Protein AF-A0A4R6RH52-F1 (afdb_monomer_lite)

Secondary structure (DSSP, 8-state):
-PPPP----SS---EEEEEEEEEE--SSSSEEEEEEEEEEETTEEEEEEEEEEEEETTEEEEE--EEE-TTS-EEESS---HHHHHHHHHHHHHHHH-

Organism: NCBI:txid1920512

Structure (mmCIF, N/CA/C/O backbone):
data_AF-A0A4R6RH52-F1
#
_entry.id   AF-A0A4R6RH52-F1
#
loop_
_atom_site.group_PDB
_atom_site.id
_atom_site.type_symbol
_atom_site.label_atom_id
_atom_site.label_alt_id
_atom_site.label_comp_id
_atom_site.label_asym_id
_atom_site.label_entity_id
_atom_site.label_seq_id
_atom_site.pdbx_PDB_ins_code
_atom_site.Cartn_x
_atom_site.Cartn_y
_atom_site.Cartn_z
_atom_site.occupancy
_atom_site.B_iso_or_equiv
_atom_site.auth_seq_id
_atom_site.auth_comp_id
_atom_site.auth_asym_id
_atom_site.auth_atom_id
_atom_site.pdbx_PDB_model_num
ATOM 1 N N . MET A 1 1 ? 20.959 19.001 -42.043 1.00 45.16 1 MET A N 1
ATOM 2 C CA . MET A 1 1 ? 21.477 18.002 -41.085 1.00 45.16 1 MET A CA 1
ATOM 3 C C . MET A 1 1 ? 20.334 17.665 -40.144 1.00 45.16 1 MET A C 1
ATOM 5 O O . MET A 1 1 ? 20.017 18.485 -39.296 1.00 45.16 1 MET A O 1
ATOM 9 N N . SER A 1 2 ? 19.633 16.554 -40.382 1.00 46.00 2 SER A N 1
ATOM 10 C CA . SER A 1 2 ? 18.537 16.120 -39.505 1.00 46.00 2 SER A CA 1
ATOM 11 C C . SER A 1 2 ? 19.104 15.545 -38.215 1.00 46.00 2 SER A C 1
ATOM 13 O O . SER A 1 2 ? 20.052 14.761 -38.257 1.00 46.00 2 SER A O 1
ATOM 15 N N . ALA A 1 3 ? 18.520 15.943 -37.087 1.00 47.91 3 ALA A N 1
ATOM 16 C CA . ALA A 1 3 ? 18.741 15.291 -35.805 1.00 47.91 3 ALA A CA 1
ATOM 17 C C . ALA A 1 3 ? 18.317 13.811 -35.903 1.00 47.91 3 ALA A C 1
ATOM 19 O O . ALA A 1 3 ? 17.328 13.517 -36.584 1.00 47.91 3 ALA A O 1
ATOM 20 N N . PRO A 1 4 ? 19.049 12.874 -35.277 1.00 45.09 4 PRO A N 1
ATOM 21 C CA . PRO A 1 4 ? 18.661 11.474 -35.290 1.00 45.09 4 PRO A CA 1
ATOM 22 C C . PRO A 1 4 ? 17.353 11.303 -34.514 1.00 45.09 4 PRO A C 1
ATOM 24 O O . PRO A 1 4 ? 17.136 11.941 -33.483 1.00 45.09 4 PRO A O 1
ATOM 27 N N . ALA A 1 5 ? 16.481 10.448 -35.043 1.00 55.88 5 ALA A N 1
ATOM 28 C CA . ALA A 1 5 ? 15.275 10.008 -34.367 1.00 55.88 5 ALA A CA 1
ATOM 29 C C . ALA A 1 5 ? 15.643 9.444 -32.987 1.00 55.88 5 ALA A C 1
ATOM 31 O O . ALA A 1 5 ? 16.523 8.589 -32.873 1.00 55.88 5 ALA A O 1
ATOM 32 N N . ILE A 1 6 ? 14.974 9.935 -31.948 1.00 54.00 6 ILE A N 1
ATOM 33 C CA . ILE A 1 6 ? 14.969 9.303 -30.632 1.00 54.00 6 ILE A CA 1
ATOM 34 C C . ILE A 1 6 ? 14.431 7.877 -30.794 1.00 54.00 6 ILE A C 1
ATOM 36 O O . ILE A 1 6 ? 13.258 7.672 -31.091 1.00 54.00 6 ILE A O 1
ATOM 40 N N . ALA A 1 7 ? 15.312 6.888 -30.664 1.00 51.47 7 ALA A N 1
ATOM 41 C CA . ALA A 1 7 ? 14.915 5.500 -30.498 1.00 51.47 7 ALA A CA 1
ATOM 42 C C . ALA A 1 7 ? 14.297 5.362 -29.100 1.00 51.47 7 ALA A C 1
ATOM 44 O O . ALA A 1 7 ? 15.015 5.294 -28.105 1.00 51.47 7 ALA A O 1
ATOM 45 N N . ASP A 1 8 ? 12.971 5.394 -29.028 1.00 58.25 8 ASP A N 1
ATOM 46 C CA . ASP A 1 8 ? 12.201 5.255 -27.793 1.00 58.25 8 ASP A CA 1
ATOM 47 C C . ASP A 1 8 ? 11.596 3.840 -27.765 1.00 58.25 8 ASP A C 1
ATOM 49 O O . ASP A 1 8 ? 10.473 3.668 -28.222 1.00 58.25 8 ASP A O 1
ATOM 53 N N . ASP A 1 9 ? 12.365 2.821 -27.332 1.00 55.94 9 ASP A N 1
ATOM 54 C CA . ASP A 1 9 ? 11.798 1.513 -26.904 1.00 55.94 9 ASP A CA 1
ATOM 55 C C . ASP A 1 9 ? 12.734 0.563 -26.104 1.00 55.94 9 ASP A C 1
ATOM 57 O O . ASP A 1 9 ? 12.372 -0.565 -25.799 1.00 55.94 9 ASP A O 1
ATOM 61 N N . ALA A 1 10 ? 13.961 0.947 -25.729 1.00 56.44 10 ALA A N 1
ATOM 62 C CA . ALA A 1 10 ? 14.916 -0.009 -25.129 1.00 56.44 10 ALA A CA 1
ATOM 63 C C . ALA A 1 10 ? 14.964 -0.022 -23.583 1.00 56.44 10 ALA A C 1
ATOM 65 O O . ALA A 1 10 ? 15.984 -0.410 -23.012 1.00 56.44 10 ALA A O 1
ATOM 66 N N . GLY A 1 11 ? 13.912 0.410 -22.877 1.00 63.88 11 GLY A N 1
ATOM 67 C CA . GLY A 1 11 ? 13.966 0.412 -21.406 1.00 63.88 11 GLY A CA 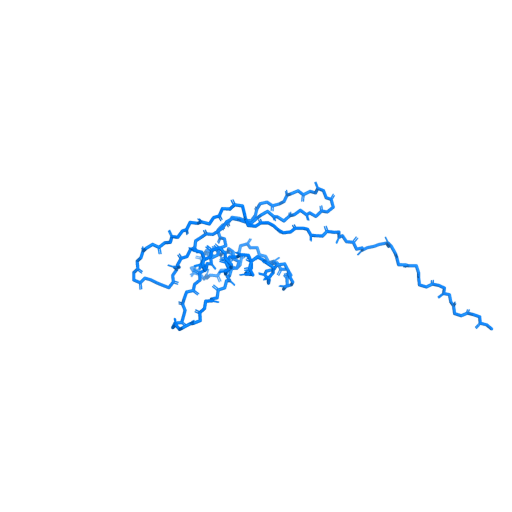1
ATOM 68 C C . GLY A 1 11 ? 12.785 1.016 -20.651 1.00 63.88 11 GLY A 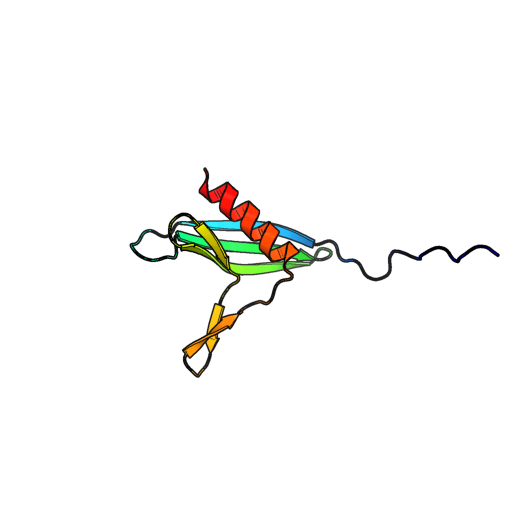C 1
ATOM 69 O O . GLY A 1 11 ? 13.004 1.679 -19.638 1.00 63.88 11 GLY A O 1
ATOM 70 N N . ARG A 1 12 ? 11.548 0.830 -21.121 1.00 72.69 12 ARG A N 1
ATOM 71 C CA . ARG A 1 12 ? 10.344 1.155 -20.339 1.00 72.69 12 ARG A CA 1
ATOM 72 C C . ARG A 1 12 ? 9.566 -0.131 -20.092 1.00 72.69 12 ARG A C 1
ATOM 74 O O . ARG A 1 12 ? 9.239 -0.819 -21.047 1.00 72.69 12 ARG A O 1
ATOM 81 N N . ALA A 1 13 ? 9.298 -0.426 -18.825 1.00 81.06 13 ALA A N 1
ATOM 82 C CA . ALA A 1 13 ? 8.449 -1.540 -18.423 1.00 81.06 13 ALA A CA 1
ATOM 83 C C . ALA A 1 13 ? 7.025 -1.032 -18.182 1.00 81.06 13 ALA A C 1
ATOM 85 O O . ALA A 1 13 ? 6.843 0.046 -17.598 1.00 81.06 13 ALA A O 1
ATOM 86 N N . LEU A 1 14 ? 6.025 -1.796 -18.616 1.00 87.62 14 LEU A N 1
ATOM 87 C CA . LEU A 1 14 ? 4.641 -1.541 -18.230 1.00 87.62 14 LEU A CA 1
ATOM 88 C C . LEU A 1 14 ? 4.468 -1.979 -16.774 1.00 87.62 14 LEU A C 1
ATOM 90 O O . LEU A 1 14 ? 4.859 -3.086 -16.415 1.00 87.62 14 LEU A O 1
ATOM 94 N N . VAL A 1 15 ? 3.894 -1.106 -15.943 1.00 93.75 15 VAL A N 1
ATOM 95 C CA . VAL A 1 15 ? 3.619 -1.401 -14.533 1.00 93.75 15 VAL A CA 1
ATOM 96 C C . VAL A 1 15 ? 2.131 -1.243 -14.273 1.00 93.75 15 VAL A C 1
ATOM 98 O O . VAL A 1 15 ? 1.612 -0.127 -14.308 1.00 93.75 15 VAL A O 1
ATOM 101 N N . ASN A 1 16 ? 1.466 -2.352 -13.972 1.00 96.19 16 ASN A N 1
ATOM 102 C CA . ASN A 1 16 ? 0.069 -2.377 -13.562 1.00 96.19 16 ASN A CA 1
ATOM 103 C C . ASN A 1 16 ? -0.014 -2.627 -12.057 1.00 96.19 16 ASN A C 1
ATOM 105 O O . ASN A 1 16 ? 0.689 -3.472 -11.510 1.00 96.19 16 ASN A O 1
ATOM 109 N N . VAL A 1 17 ? -0.876 -1.881 -11.372 1.00 97.69 17 VAL A N 1
ATOM 110 C CA . VAL A 1 17 ? -1.028 -1.948 -9.916 1.00 97.69 17 VAL A CA 1
ATOM 111 C C . VAL A 1 17 ? -2.478 -2.255 -9.589 1.00 97.69 17 VAL A C 1
ATOM 113 O O . VAL A 1 17 ? -3.375 -1.567 -10.067 1.00 97.69 17 VAL A O 1
ATOM 116 N N . THR A 1 18 ? -2.705 -3.255 -8.741 1.00 98.19 18 THR A N 1
ATOM 117 C CA . THR A 1 18 ? -4.044 -3.635 -8.277 1.00 98.19 18 THR A CA 1
ATOM 118 C C . THR A 1 18 ? -4.029 -3.918 -6.780 1.00 98.19 18 THR A C 1
ATOM 120 O O . THR A 1 18 ? -3.285 -4.774 -6.312 1.00 98.19 18 THR A O 1
ATOM 123 N N . VAL A 1 19 ? -4.875 -3.250 -5.998 1.00 97.94 19 VAL A N 1
ATOM 124 C CA . VAL A 1 19 ? -5.114 -3.614 -4.594 1.00 97.94 19 VAL A CA 1
ATOM 125 C C . VAL A 1 19 ? -6.030 -4.835 -4.553 1.00 97.94 19 VAL A C 1
ATOM 127 O O . VAL A 1 19 ? -7.224 -4.740 -4.819 1.00 97.94 19 VAL A O 1
ATOM 130 N N . VAL A 1 20 ? -5.467 -5.995 -4.213 1.00 97.25 20 VAL A N 1
ATOM 131 C CA . VAL A 1 20 ? -6.174 -7.287 -4.265 1.00 97.25 20 VAL A CA 1
ATOM 132 C C . VAL A 1 20 ? -6.972 -7.583 -3.000 1.00 97.25 20 VAL A C 1
ATOM 134 O O . VAL A 1 20 ? -7.986 -8.274 -3.044 1.00 97.25 20 VAL A O 1
ATOM 137 N N . THR A 1 21 ? -6.532 -7.066 -1.853 1.00 97.12 21 THR A N 1
ATOM 138 C CA . THR A 1 21 ? -7.235 -7.246 -0.578 1.00 97.12 21 THR A CA 1
ATOM 139 C C . THR A 1 21 ? -7.093 -6.005 0.283 1.00 97.12 21 THR A C 1
ATOM 141 O O . THR A 1 21 ? -5.989 -5.470 0.387 1.00 97.12 21 THR A O 1
ATOM 144 N N . LEU A 1 22 ? -8.169 -5.622 0.970 1.00 97.56 22 LEU A N 1
ATOM 145 C CA . LEU A 1 22 ? -8.194 -4.557 1.969 1.00 97.56 22 LEU A CA 1
ATOM 146 C C . LEU A 1 22 ? -8.905 -5.069 3.230 1.00 97.56 22 LEU A C 1
ATOM 148 O O . LEU A 1 22 ? -10.092 -5.381 3.200 1.00 97.56 22 LEU A O 1
ATOM 152 N N . LEU A 1 23 ? -8.183 -5.126 4.344 1.00 97.25 23 LEU A N 1
ATOM 153 C CA . LEU A 1 23 ? -8.712 -5.459 5.660 1.00 97.25 23 LEU A CA 1
ATOM 154 C C . LEU A 1 23 ? -8.797 -4.186 6.498 1.00 97.25 23 LEU A C 1
ATOM 156 O O . LEU A 1 23 ? -7.766 -3.618 6.860 1.00 97.25 23 LEU A O 1
ATOM 160 N N . ARG A 1 24 ? -10.016 -3.749 6.828 1.00 96.19 24 ARG A N 1
ATOM 161 C CA . ARG A 1 24 ? -10.228 -2.664 7.796 1.00 96.19 24 ARG A CA 1
ATOM 162 C C . ARG A 1 24 ? -9.823 -3.139 9.189 1.00 96.19 24 ARG A C 1
ATOM 164 O O . ARG A 1 24 ? -10.065 -4.286 9.555 1.00 96.19 24 ARG A O 1
ATOM 171 N N . VAL A 1 25 ? -9.171 -2.258 9.934 1.00 95.31 25 VAL A N 1
ATOM 172 C CA . VAL A 1 25 ? -8.703 -2.525 11.292 1.00 95.31 25 VAL A CA 1
ATOM 173 C C . VAL A 1 25 ? -9.487 -1.640 12.246 1.00 95.31 25 VAL A C 1
ATOM 175 O O . VAL A 1 25 ? -9.432 -0.415 12.144 1.00 95.31 25 VAL A O 1
ATOM 178 N N . ASP A 1 26 ? -10.176 -2.273 13.189 1.00 90.31 26 ASP A N 1
ATOM 179 C CA . ASP A 1 26 ? -10.862 -1.587 14.276 1.00 90.31 26 ASP A CA 1
ATOM 180 C C . ASP A 1 26 ? -9.912 -1.399 15.464 1.00 90.31 26 ASP A C 1
ATOM 182 O O . ASP A 1 26 ? -9.205 -2.319 15.880 1.00 90.31 26 ASP A O 1
ATOM 186 N N . GLY A 1 27 ? -9.890 -0.197 16.037 1.00 87.38 27 GLY A N 1
ATOM 187 C CA . GLY A 1 27 ? -9.129 0.079 17.251 1.00 87.38 27 GLY A CA 1
ATOM 188 C C . GLY A 1 27 ? -8.787 1.557 17.438 1.00 87.38 27 GLY A C 1
ATOM 189 O O . GLY A 1 27 ? -8.971 2.364 16.531 1.00 87.38 27 GLY A O 1
ATOM 190 N N . PRO A 1 28 ? -8.249 1.933 18.613 1.00 84.94 28 PRO A N 1
ATOM 191 C CA . PRO A 1 28 ? -7.887 3.320 18.923 1.00 84.94 28 PRO A CA 1
ATOM 192 C C . PRO A 1 28 ? -6.569 3.770 18.264 1.00 84.94 28 PRO A C 1
ATOM 194 O O . PRO A 1 28 ? -6.114 4.892 18.480 1.00 84.94 28 PRO A O 1
ATOM 197 N N . GLY A 1 29 ? -5.904 2.880 17.521 1.00 91.00 29 GLY A N 1
ATOM 198 C CA . GLY A 1 29 ? -4.613 3.138 16.898 1.00 91.00 29 GLY A CA 1
ATOM 199 C C . GLY A 1 29 ? -4.706 3.976 15.623 1.00 91.00 29 GLY A C 1
ATOM 200 O O . GLY A 1 29 ? -5.775 4.272 15.101 1.00 91.00 29 GLY A O 1
ATOM 201 N N . ARG A 1 30 ? -3.537 4.330 15.081 1.00 95.44 30 ARG A N 1
ATOM 202 C CA . ARG A 1 30 ? -3.447 5.031 13.792 1.00 95.44 30 ARG A CA 1
ATOM 203 C C . ARG A 1 30 ? -3.707 4.117 12.594 1.00 95.44 30 ARG A C 1
ATOM 205 O O . ARG A 1 30 ? -4.033 4.625 11.534 1.00 95.44 30 ARG A O 1
ATOM 212 N N . LEU A 1 31 ? -3.533 2.804 12.718 1.00 96.25 31 LEU A N 1
ATOM 213 C CA . LEU A 1 31 ? -3.762 1.861 11.622 1.00 96.25 31 LEU A CA 1
ATOM 214 C C . LEU A 1 31 ? -5.260 1.679 11.392 1.00 96.25 31 LEU A C 1
ATOM 216 O O . LEU A 1 31 ? -5.956 1.251 12.304 1.00 96.25 31 LEU A O 1
ATOM 220 N N . VAL A 1 32 ? -5.727 1.988 10.183 1.00 96.62 32 VAL A N 1
ATOM 221 C CA . VAL A 1 32 ? -7.147 1.863 9.812 1.00 96.62 32 VAL A CA 1
ATOM 222 C C . VAL A 1 32 ? -7.401 0.759 8.797 1.00 96.62 32 VAL A C 1
ATOM 22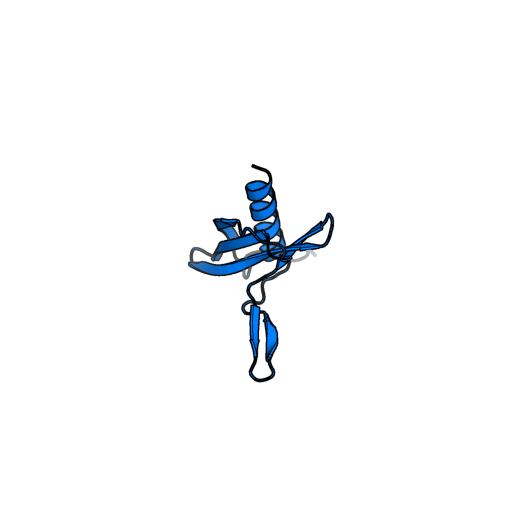4 O O . VAL A 1 32 ? -8.514 0.248 8.721 1.00 96.62 32 VAL A O 1
ATOM 227 N N . ALA A 1 33 ? -6.389 0.379 8.014 1.00 97.25 33 ALA A N 1
ATOM 228 C CA . ALA A 1 33 ? -6.474 -0.779 7.140 1.00 97.25 33 ALA A CA 1
ATOM 229 C C . ALA A 1 33 ? -5.098 -1.366 6.816 1.00 97.25 33 ALA A C 1
ATOM 231 O O . ALA A 1 33 ? -4.083 -0.662 6.809 1.00 97.25 33 ALA A O 1
ATOM 232 N N . LEU A 1 34 ? -5.100 -2.656 6.501 1.00 97.56 34 LEU A N 1
ATOM 233 C CA . LEU A 1 34 ? -4.003 -3.377 5.870 1.00 97.56 34 LEU A CA 1
ATOM 234 C C . LEU A 1 34 ? -4.428 -3.785 4.466 1.00 97.56 34 LEU A C 1
ATOM 236 O O . LEU A 1 34 ? -5.558 -4.222 4.265 1.00 97.56 34 LEU A O 1
ATOM 240 N N . ALA A 1 35 ? -3.525 -3.661 3.506 1.00 98.06 35 ALA A N 1
ATOM 241 C CA . ALA A 1 35 ? -3.779 -4.034 2.129 1.00 98.06 35 ALA A CA 1
ATOM 242 C C . ALA A 1 35 ? -2.667 -4.918 1.573 1.00 98.06 35 ALA A C 1
ATOM 244 O O . ALA A 1 35 ? -1.508 -4.831 1.990 1.00 98.06 35 ALA A O 1
ATOM 245 N N . ASN A 1 36 ? -3.037 -5.729 0.590 1.00 97.81 36 ASN A N 1
ATOM 246 C CA . ASN A 1 36 ? -2.083 -6.371 -0.300 1.00 97.81 36 ASN A CA 1
ATOM 247 C C . ASN A 1 36 ? -2.309 -5.802 -1.699 1.00 97.81 36 ASN A C 1
ATOM 249 O O . ASN A 1 36 ? -3.458 -5.644 -2.120 1.00 97.81 36 ASN A O 1
ATOM 253 N N . ALA A 1 37 ? -1.221 -5.491 -2.390 1.00 97.88 37 ALA A N 1
ATOM 254 C CA . ALA A 1 37 ? -1.240 -4.991 -3.755 1.00 97.88 37 ALA A CA 1
ATOM 255 C C . ALA A 1 37 ? -0.452 -5.938 -4.657 1.00 97.88 37 ALA A C 1
ATOM 257 O O . ALA A 1 37 ? 0.633 -6.383 -4.292 1.00 97.88 37 ALA A O 1
ATOM 258 N N . GLU A 1 38 ? -0.997 -6.240 -5.822 1.00 98.12 38 GLU A N 1
ATOM 259 C CA . GLU A 1 38 ? -0.290 -6.885 -6.914 1.00 98.12 38 GLU A CA 1
ATOM 260 C C . GLU A 1 38 ? 0.293 -5.805 -7.825 1.00 98.12 38 GLU A C 1
ATOM 262 O O . GLU A 1 38 ? -0.403 -4.868 -8.222 1.00 98.12 38 GLU A O 1
ATOM 267 N N . ILE A 1 39 ? 1.584 -5.921 -8.109 1.00 97.12 39 ILE A N 1
ATOM 268 C CA . ILE A 1 39 ? 2.313 -5.077 -9.048 1.00 97.12 39 ILE A CA 1
ATOM 269 C C . ILE A 1 39 ? 2.767 -5.992 -10.176 1.00 97.12 39 ILE A C 1
ATOM 271 O O . ILE A 1 39 ? 3.644 -6.829 -9.975 1.00 97.12 39 ILE A O 1
ATOM 275 N N . GLU A 1 40 ? 2.166 -5.858 -11.345 1.00 96.44 40 GLU A N 1
ATOM 276 C CA . GLU A 1 40 ? 2.562 -6.588 -12.541 1.00 96.44 40 GLU A CA 1
ATOM 277 C C . GLU A 1 40 ? 3.539 -5.737 -13.348 1.00 96.44 40 GLU A C 1
ATOM 279 O O . GLU A 1 40 ? 3.244 -4.586 -13.669 1.00 96.44 40 GLU A O 1
ATOM 284 N N . ILE A 1 41 ? 4.723 -6.292 -13.612 1.00 94.12 41 ILE A N 1
ATOM 285 C CA . ILE A 1 41 ? 5.783 -5.653 -14.395 1.00 94.12 41 ILE A CA 1
ATOM 286 C C . ILE A 1 41 ? 6.090 -6.556 -15.582 1.00 94.12 41 ILE A C 1
ATOM 288 O O . ILE A 1 41 ? 6.574 -7.669 -15.380 1.00 94.12 41 ILE A O 1
ATOM 292 N N . ASP A 1 42 ? 5.806 -6.091 -16.798 1.00 91.88 42 ASP A N 1
ATOM 293 C CA . ASP A 1 42 ? 6.014 -6.843 -18.046 1.00 91.88 42 ASP A CA 1
ATOM 294 C C . ASP A 1 42 ? 5.509 -8.305 -17.970 1.00 91.88 42 ASP A C 1
ATOM 296 O O . ASP A 1 42 ? 6.189 -9.254 -18.368 1.00 91.88 42 ASP A O 1
ATOM 300 N N . GLY A 1 43 ? 4.309 -8.505 -17.415 1.00 91.00 43 GLY A N 1
ATOM 301 C CA . GLY A 1 43 ? 3.674 -9.813 -17.244 1.00 91.00 43 GLY A CA 1
ATOM 302 C C . GLY A 1 43 ? 4.108 -10.606 -16.007 1.00 91.00 43 GLY A C 1
ATOM 303 O O . GLY A 1 43 ? 3.649 -11.735 -15.825 1.00 91.00 43 GLY A O 1
ATOM 304 N N . VAL A 1 44 ? 4.971 -10.055 -15.148 1.00 94.50 44 VAL A N 1
ATOM 305 C CA . VAL A 1 44 ? 5.422 -10.704 -13.907 1.00 94.50 44 VAL A CA 1
ATOM 306 C C . VAL A 1 44 ? 4.694 -10.104 -12.699 1.00 94.50 44 VAL A C 1
ATOM 308 O O . VAL A 1 44 ? 5.006 -8.977 -12.310 1.00 94.50 44 VAL A O 1
ATOM 311 N N . PRO A 1 45 ? 3.747 -10.829 -12.071 1.00 95.62 45 PRO A N 1
ATOM 312 C CA . PRO A 1 45 ? 3.043 -10.336 -10.894 1.00 95.62 45 PRO A CA 1
ATOM 313 C C . PRO A 1 45 ? 3.912 -10.443 -9.636 1.00 95.62 45 PRO A C 1
ATOM 315 O O . PRO A 1 45 ? 4.484 -11.490 -9.323 1.00 95.62 45 PRO A O 1
ATOM 318 N N . ILE A 1 46 ? 3.969 -9.352 -8.878 1.00 96.56 46 ILE A N 1
ATOM 319 C CA . ILE A 1 46 ? 4.658 -9.241 -7.594 1.00 96.56 46 ILE A CA 1
ATOM 320 C C . ILE A 1 46 ? 3.626 -8.866 -6.538 1.00 96.56 46 ILE A C 1
ATOM 322 O O . ILE A 1 46 ? 3.053 -7.778 -6.567 1.00 96.56 46 ILE A O 1
ATOM 326 N N . LEU A 1 47 ? 3.415 -9.748 -5.564 1.00 97.44 47 LEU A N 1
ATOM 327 C CA . LEU A 1 47 ? 2.523 -9.468 -4.446 1.00 97.44 47 LEU A CA 1
ATOM 328 C C . LEU A 1 47 ? 3.269 -8.718 -3.335 1.00 97.44 47 LEU A C 1
ATOM 330 O O . LEU A 1 47 ? 4.156 -9.264 -2.679 1.00 97.44 47 LEU A O 1
ATOM 334 N N . VAL A 1 48 ? 2.864 -7.479 -3.079 1.00 97.31 48 VAL A N 1
ATOM 335 C CA . VAL A 1 48 ? 3.313 -6.668 -1.946 1.00 97.31 48 VAL A CA 1
ATOM 336 C C . VAL A 1 48 ? 2.301 -6.790 -0.817 1.00 97.31 48 VAL A C 1
ATOM 338 O O . VAL A 1 48 ? 1.180 -6.286 -0.905 1.00 97.31 48 VAL A O 1
ATOM 341 N N . GLN A 1 49 ? 2.706 -7.450 0.266 1.00 96.50 49 GLN A N 1
ATOM 342 C CA . GLN A 1 49 ? 1.840 -7.708 1.413 1.00 96.50 49 GLN A CA 1
ATOM 343 C C . GLN A 1 49 ? 2.116 -6.761 2.574 1.00 96.50 49 GLN A C 1
ATOM 345 O O . GLN A 1 49 ? 3.270 -6.488 2.902 1.00 96.50 49 GLN A O 1
ATOM 350 N N . GLY A 1 50 ? 1.054 -6.319 3.246 1.00 95.88 50 GLY A N 1
ATOM 351 C CA . GLY A 1 50 ? 1.168 -5.486 4.444 1.00 95.88 50 GLY A CA 1
ATOM 352 C C . GLY A 1 50 ? 1.375 -4.000 4.154 1.00 95.88 50 GLY A C 1
ATOM 353 O O . GLY A 1 50 ? 2.019 -3.308 4.942 1.00 95.88 50 GLY A O 1
ATOM 354 N N . VAL A 1 51 ? 0.830 -3.500 3.041 1.00 97.56 51 VAL A N 1
ATOM 355 C CA . VAL A 1 51 ? 0.673 -2.056 2.819 1.00 97.56 51 VAL A CA 1
ATOM 356 C C . VAL A 1 51 ? -0.257 -1.514 3.902 1.00 97.56 51 VAL A C 1
ATOM 358 O O . VAL A 1 51 ? -1.269 -2.135 4.231 1.00 97.56 51 VAL A O 1
ATOM 361 N N . ARG A 1 52 ? 0.077 -0.365 4.489 1.00 96.81 52 ARG A N 1
ATOM 362 C CA . ARG A 1 52 ? -0.629 0.157 5.665 1.00 96.81 52 ARG A CA 1
ATOM 363 C C . ARG A 1 52 ? -1.315 1.468 5.340 1.00 96.81 52 ARG A C 1
ATOM 365 O O . ARG A 1 52 ? -0.665 2.407 4.889 1.00 96.81 52 ARG A O 1
ATOM 372 N N . ALA A 1 53 ? -2.602 1.553 5.650 1.00 97.12 53 ALA A N 1
ATOM 373 C CA . ALA A 1 53 ? -3.341 2.805 5.662 1.00 97.12 53 ALA A CA 1
ATOM 374 C C . ALA A 1 53 ? -3.402 3.329 7.100 1.00 97.12 53 ALA A C 1
ATOM 376 O O . ALA A 1 53 ? -3.904 2.656 8.006 1.00 97.12 53 ALA A O 1
ATOM 377 N N . LEU A 1 54 ? -2.871 4.527 7.320 1.00 96.44 54 LEU A N 1
ATOM 378 C CA . LEU A 1 54 ? -2.712 5.138 8.631 1.00 96.44 54 LEU A CA 1
ATOM 379 C C . LEU A 1 54 ? -3.466 6.464 8.687 1.00 96.44 54 LEU A C 1
ATOM 381 O O . LEU A 1 54 ? -3.333 7.317 7.815 1.00 96.44 54 LEU A O 1
ATOM 385 N N . ARG A 1 55 ? -4.221 6.679 9.756 1.00 94.69 55 ARG A N 1
ATOM 386 C CA . ARG A 1 55 ? -4.868 7.949 10.057 1.00 94.69 55 ARG A CA 1
ATOM 387 C C . ARG A 1 55 ? -3.972 8.798 10.955 1.00 94.69 55 ARG A C 1
ATOM 389 O O . ARG A 1 55 ? -3.399 8.326 11.940 1.00 94.69 55 ARG A O 1
ATOM 396 N N . SER A 1 56 ? -3.837 10.069 10.601 1.00 90.00 56 SER A N 1
ATOM 397 C CA . SER A 1 56 ? -3.170 11.100 11.393 1.00 90.00 56 SER A CA 1
ATOM 398 C C . SER A 1 56 ? -4.068 12.332 11.424 1.00 90.00 56 SER A C 1
ATOM 400 O O . SER A 1 56 ? -4.055 13.154 10.508 1.00 90.00 56 SER A O 1
ATOM 402 N N . GLY A 1 57 ? -4.919 12.420 12.449 1.00 88.06 57 GLY A N 1
ATOM 403 C CA . GLY A 1 57 ? -6.005 13.399 12.480 1.00 88.06 57 GLY A CA 1
ATOM 404 C C . GLY A 1 57 ? -6.983 13.176 11.322 1.00 88.06 57 GLY A C 1
ATOM 405 O O . GLY A 1 57 ? -7.508 12.076 11.149 1.00 88.06 57 GLY A O 1
ATOM 406 N N . ALA A 1 58 ? -7.204 14.211 10.511 1.00 87.25 58 ALA A N 1
ATOM 407 C CA . ALA A 1 58 ? -8.070 14.138 9.332 1.00 87.25 58 ALA A CA 1
ATOM 408 C C . ALA A 1 58 ? -7.393 13.505 8.099 1.00 87.25 58 ALA A C 1
ATOM 410 O O . ALA A 1 58 ? -8.073 13.202 7.122 1.00 87.25 58 ALA A O 1
ATOM 411 N N . VAL A 1 59 ? -6.072 13.296 8.125 1.00 92.31 59 VAL A N 1
ATOM 412 C CA . VAL A 1 59 ? -5.305 12.836 6.960 1.00 92.31 59 VAL A CA 1
ATOM 413 C C . VAL A 1 59 ? -5.161 11.316 6.972 1.00 92.31 59 VAL A C 1
ATOM 415 O O . VAL A 1 59 ? -4.808 10.728 7.997 1.00 92.31 59 VAL A O 1
ATOM 418 N N . LEU A 1 60 ? -5.397 10.690 5.816 1.00 93.81 60 LEU A N 1
ATOM 419 C CA . LEU A 1 60 ? -5.099 9.283 5.555 1.00 93.81 60 LEU A CA 1
ATOM 420 C C . LEU A 1 60 ? -3.791 9.177 4.759 1.00 93.81 60 LEU A C 1
ATOM 422 O O . LEU A 1 60 ? -3.718 9.617 3.608 1.00 93.81 60 LEU A O 1
ATOM 426 N N . THR A 1 61 ? -2.767 8.590 5.369 1.00 95.62 61 THR A N 1
ATOM 427 C CA . THR A 1 61 ? -1.493 8.270 4.723 1.00 95.62 61 THR A CA 1
ATOM 428 C C . THR A 1 61 ? -1.445 6.790 4.373 1.00 95.62 61 THR A C 1
ATOM 430 O O . THR A 1 61 ? -2.006 5.953 5.078 1.00 95.62 61 THR A O 1
ATOM 433 N N . VAL A 1 62 ? -0.786 6.462 3.267 1.00 96.38 62 VAL A N 1
ATOM 434 C CA . VAL A 1 62 ? -0.541 5.080 2.851 1.00 96.38 62 VAL A CA 1
ATOM 435 C C . VAL A 1 62 ? 0.959 4.880 2.810 1.00 96.38 62 VAL A C 1
ATOM 437 O O . VAL A 1 62 ? 1.682 5.688 2.232 1.00 96.38 62 VAL A O 1
ATOM 440 N N . GLU A 1 63 ? 1.416 3.825 3.463 1.00 95.62 63 GLU A N 1
ATOM 441 C CA . GLU A 1 63 ? 2.828 3.508 3.598 1.00 95.62 63 GLU A CA 1
ATOM 442 C C . GLU A 1 63 ? 3.087 2.088 3.104 1.00 95.62 63 GLU A C 1
ATOM 444 O O . GLU A 1 63 ? 2.303 1.168 3.366 1.00 95.62 63 GLU A O 1
ATOM 449 N N . ALA A 1 64 ? 4.217 1.910 2.419 1.00 95.44 64 ALA A N 1
ATOM 450 C CA . ALA A 1 64 ? 4.732 0.593 2.079 1.00 95.44 64 ALA A CA 1
ATOM 451 C C . ALA A 1 64 ? 4.932 -0.272 3.345 1.00 95.44 64 ALA A C 1
ATOM 453 O O . ALA A 1 64 ? 5.096 0.264 4.451 1.00 95.44 64 ALA A O 1
ATOM 454 N N . PRO A 1 65 ? 4.939 -1.609 3.195 1.00 95.88 65 PRO A N 1
ATOM 455 C CA . PRO A 1 65 ? 5.266 -2.533 4.271 1.00 95.88 65 PRO A CA 1
ATOM 456 C C . PRO A 1 65 ? 6.552 -2.133 4.987 1.00 95.88 65 PRO A C 1
ATOM 458 O O . PRO A 1 65 ? 7.512 -1.680 4.363 1.00 95.88 65 PRO A O 1
ATOM 461 N N . GLN A 1 66 ? 6.584 -2.329 6.301 1.00 95.44 66 GLN A N 1
ATOM 462 C CA . GLN A 1 66 ? 7.765 -2.081 7.119 1.00 95.44 66 GLN A CA 1
ATOM 463 C C . GLN A 1 66 ? 8.055 -3.277 8.012 1.00 95.44 66 GLN A C 1
ATOM 465 O O . GLN A 1 66 ? 7.137 -3.953 8.475 1.00 95.44 66 GLN A O 1
ATOM 470 N N . PHE A 1 67 ? 9.330 -3.482 8.314 1.00 94.62 67 PHE A N 1
ATOM 471 C CA . PHE A 1 67 ? 9.790 -4.453 9.299 1.00 94.62 67 PHE A CA 1
ATOM 472 C C . PHE A 1 67 ? 10.621 -3.755 10.375 1.00 94.62 67 PHE A C 1
ATOM 474 O O . PHE A 1 67 ? 11.032 -2.603 10.217 1.00 94.62 67 PHE A O 1
ATOM 481 N N . ARG A 1 68 ? 10.839 -4.442 11.497 1.00 95.69 68 ARG A N 1
ATOM 482 C CA . ARG A 1 68 ? 11.761 -3.985 12.536 1.00 95.69 68 ARG A CA 1
ATOM 483 C C . ARG A 1 68 ? 13.132 -4.600 12.301 1.00 95.69 68 ARG A C 1
ATOM 485 O O . ARG A 1 68 ? 13.227 -5.818 12.174 1.00 95.69 68 ARG A O 1
ATOM 492 N N . ASP A 1 69 ? 14.169 -3.773 12.243 1.00 96.25 69 ASP A N 1
ATOM 493 C CA . ASP A 1 69 ? 15.547 -4.261 12.215 1.00 96.25 69 ASP A CA 1
ATOM 494 C C . ASP A 1 69 ? 15.987 -4.807 13.587 1.00 96.25 69 ASP A C 1
ATOM 496 O O . ASP A 1 69 ? 15.232 -4.806 14.566 1.00 96.25 69 ASP A O 1
ATOM 500 N N . ARG A 1 70 ? 17.239 -5.272 13.662 1.00 96.56 70 ARG A N 1
ATOM 501 C CA . ARG A 1 70 ? 17.838 -5.818 14.890 1.00 96.56 70 ARG A CA 1
ATOM 502 C C . ARG A 1 70 ? 17.897 -4.828 16.061 1.00 96.56 70 ARG A C 1
ATOM 504 O O . ARG A 1 70 ? 17.973 -5.271 17.202 1.00 96.56 70 ARG A O 1
ATOM 511 N N . ASP A 1 71 ? 17.875 -3.527 15.779 1.00 96.69 71 ASP A N 1
ATOM 512 C CA . ASP A 1 71 ? 17.914 -2.450 16.772 1.00 96.69 71 ASP A CA 1
ATOM 513 C C . ASP A 1 71 ? 16.495 -1.951 17.103 1.00 96.69 71 ASP A C 1
ATOM 515 O O . ASP A 1 71 ? 16.310 -0.988 17.850 1.00 96.69 71 ASP A O 1
ATOM 519 N N . GLY A 1 72 ? 15.470 -2.595 16.536 1.00 95.56 72 GLY A N 1
ATOM 520 C CA . GLY A 1 72 ? 14.076 -2.231 16.711 1.00 95.56 72 GLY A CA 1
ATOM 521 C C . GLY A 1 72 ? 13.671 -0.979 15.937 1.00 95.56 72 GLY A C 1
ATOM 522 O O . GLY A 1 72 ? 12.635 -0.396 16.254 1.00 95.56 72 GLY A O 1
ATOM 523 N N . ARG A 1 73 ? 14.417 -0.531 14.924 1.00 95.81 73 ARG A N 1
ATOM 524 C CA . ARG A 1 73 ? 14.015 0.588 14.054 1.00 95.81 73 ARG A CA 1
ATOM 525 C C . ARG A 1 73 ? 13.073 0.102 12.961 1.00 95.81 73 ARG A C 1
ATOM 527 O O . ARG A 1 73 ? 13.180 -1.025 12.497 1.00 95.81 73 ARG A O 1
ATOM 534 N N . TRP A 1 74 ? 12.116 0.944 12.574 1.00 92.94 74 TRP A N 1
ATOM 535 C CA . TRP A 1 74 ? 11.268 0.658 11.416 1.00 92.94 74 TRP A CA 1
ATOM 536 C C . TRP A 1 74 ? 12.056 0.893 10.128 1.00 92.94 74 TRP A C 1
ATOM 538 O O . TRP A 1 74 ? 12.566 1.992 9.913 1.00 92.94 74 TRP A O 1
ATOM 548 N N . CYS A 1 75 ? 12.096 -0.119 9.269 1.00 93.62 75 CYS A N 1
ATOM 549 C CA . CYS A 1 75 ? 12.723 -0.073 7.954 1.00 93.62 75 CYS A CA 1
ATOM 550 C C . CYS A 1 75 ? 11.693 -0.410 6.863 1.00 93.62 75 CYS A C 1
ATOM 552 O O . CYS A 1 75 ? 10.807 -1.234 7.114 1.00 93.62 75 CYS A O 1
ATOM 554 N N . PRO A 1 76 ? 11.788 0.184 5.658 1.00 92.06 76 PRO A N 1
ATOM 555 C CA . PRO A 1 76 ? 10.958 -0.214 4.523 1.00 92.06 76 PRO A CA 1
ATOM 556 C C . PRO A 1 76 ? 11.198 -1.687 4.172 1.00 92.06 76 PRO A C 1
ATOM 558 O O . PRO A 1 76 ? 12.331 -2.079 3.914 1.00 92.06 76 PRO A O 1
ATOM 561 N N . GLY A 1 77 ? 10.140 -2.496 4.159 1.00 93.81 77 GLY A N 1
ATOM 562 C CA . GLY A 1 77 ? 10.178 -3.889 3.696 1.00 93.81 77 GLY A CA 1
ATOM 563 C C . GLY A 1 77 ? 10.209 -4.002 2.177 1.00 93.81 77 GLY A C 1
ATOM 564 O O . GLY A 1 77 ? 10.733 -4.969 1.638 1.00 93.81 77 GLY A O 1
ATOM 565 N N . VAL A 1 78 ? 9.706 -2.978 1.492 1.00 94.38 78 VAL A N 1
ATOM 566 C CA . VAL A 1 78 ? 9.888 -2.772 0.059 1.00 94.38 78 VAL A CA 1
ATOM 567 C C . VAL A 1 78 ? 10.070 -1.282 -0.199 1.00 94.38 78 VAL A C 1
ATOM 569 O O . VAL A 1 78 ? 9.433 -0.445 0.445 1.00 94.38 78 VAL A O 1
ATOM 572 N N . VAL A 1 79 ? 10.956 -0.953 -1.134 1.00 93.69 79 VAL A N 1
ATOM 573 C CA . VAL A 1 79 ? 11.123 0.408 -1.643 1.00 93.69 79 VAL A CA 1
ATOM 574 C C . VAL A 1 79 ? 10.472 0.445 -3.015 1.00 93.69 79 VAL A C 1
ATOM 576 O O . VAL A 1 79 ? 10.961 -0.173 -3.956 1.00 93.69 79 VAL A O 1
ATOM 579 N N . LEU A 1 80 ? 9.333 1.126 -3.097 1.00 90.56 80 LEU A N 1
ATOM 580 C CA . LEU A 1 80 ? 8.590 1.314 -4.337 1.00 90.56 80 LEU A CA 1
ATOM 581 C C . LEU A 1 80 ? 8.884 2.708 -4.901 1.00 90.56 80 LEU A C 1
ATOM 583 O O . LEU A 1 80 ? 9.042 3.643 -4.113 1.00 90.56 80 LEU A O 1
ATOM 587 N N . PRO A 1 81 ? 8.917 2.877 -6.233 1.00 92.38 81 PRO A N 1
ATOM 588 C CA . PRO A 1 81 ? 8.900 4.201 -6.839 1.00 92.38 81 PRO A CA 1
ATOM 589 C C . PRO A 1 81 ? 7.645 4.984 -6.428 1.00 92.38 81 PRO A C 1
ATOM 591 O O . PRO A 1 81 ? 6.559 4.404 -6.331 1.00 92.38 81 PRO A O 1
ATOM 594 N N . ASP A 1 82 ? 7.773 6.303 -6.265 1.00 93.44 82 ASP A N 1
ATOM 595 C CA . ASP A 1 82 ? 6.664 7.178 -5.854 1.00 93.44 82 ASP A CA 1
ATOM 596 C C . ASP A 1 82 ? 5.379 6.994 -6.685 1.00 93.44 82 ASP A C 1
ATOM 598 O O . ASP A 1 82 ? 4.311 6.907 -6.075 1.00 93.44 82 ASP A O 1
ATOM 602 N N . PRO A 1 83 ? 5.424 6.856 -8.031 1.00 94.06 83 PRO A N 1
ATOM 603 C CA . PRO A 1 83 ? 4.213 6.645 -8.827 1.00 94.06 83 PRO A CA 1
ATOM 604 C C . PRO A 1 83 ? 3.467 5.355 -8.466 1.00 94.06 83 PRO A C 1
ATOM 606 O O . PRO A 1 83 ? 2.241 5.343 -8.422 1.00 94.06 83 PRO A O 1
ATOM 609 N N . VAL A 1 84 ? 4.200 4.283 -8.153 1.00 95.25 84 VAL A N 1
ATOM 610 C CA . VAL A 1 84 ? 3.617 2.980 -7.802 1.00 95.25 84 VAL A CA 1
ATOM 611 C C . VAL A 1 84 ? 2.932 3.062 -6.442 1.00 95.25 84 VAL A C 1
ATOM 613 O O . VAL A 1 84 ? 1.791 2.632 -6.290 1.00 95.25 84 VAL A O 1
ATOM 616 N N . LEU A 1 85 ? 3.593 3.663 -5.448 1.00 95.94 85 LEU A N 1
ATOM 617 C CA . LEU A 1 85 ? 2.993 3.845 -4.126 1.00 95.94 85 LEU A CA 1
ATOM 618 C C . LEU A 1 85 ? 1.791 4.801 -4.173 1.00 95.94 85 LEU A C 1
ATOM 620 O O . LEU A 1 85 ? 0.809 4.581 -3.463 1.00 95.94 85 LEU A O 1
ATOM 624 N N . ALA A 1 86 ? 1.850 5.843 -5.006 1.00 96.62 86 ALA A N 1
ATOM 625 C CA . ALA A 1 86 ? 0.745 6.775 -5.199 1.00 96.62 86 ALA A CA 1
ATOM 626 C C . ALA A 1 86 ? -0.497 6.083 -5.782 1.00 96.62 86 ALA A C 1
ATOM 628 O O . ALA A 1 86 ? -1.601 6.336 -5.295 1.00 96.62 86 ALA A O 1
ATOM 629 N N . GLU A 1 87 ? -0.313 5.179 -6.747 1.00 97.62 87 GLU A N 1
ATOM 630 C CA . GLU A 1 87 ? -1.396 4.388 -7.340 1.00 97.62 87 GLU A CA 1
ATOM 631 C C . GLU A 1 87 ? -2.027 3.429 -6.318 1.00 97.62 87 GLU A C 1
ATOM 633 O O . GLU A 1 87 ? -3.243 3.440 -6.118 1.00 97.62 87 GLU A O 1
ATOM 638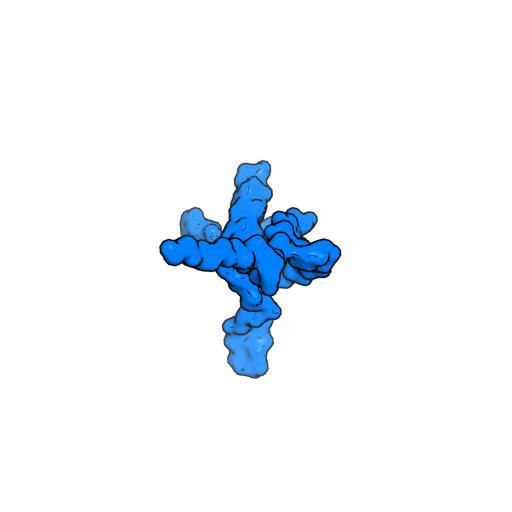 N N . ILE A 1 88 ? -1.206 2.694 -5.554 1.00 97.62 88 ILE A N 1
ATOM 639 C CA . ILE A 1 88 ? -1.693 1.866 -4.433 1.00 97.62 88 ILE A CA 1
ATOM 640 C C . ILE A 1 88 ? -2.503 2.725 -3.450 1.00 97.62 88 ILE A C 1
ATOM 642 O O . ILE A 1 88 ? -3.580 2.334 -2.991 1.00 97.62 88 ILE A O 1
ATOM 646 N N . ALA A 1 89 ? -1.999 3.916 -3.121 1.00 97.25 89 ALA A N 1
ATOM 647 C CA . ALA A 1 89 ? -2.661 4.816 -2.192 1.00 97.25 89 ALA A CA 1
ATOM 648 C C . ALA A 1 89 ? -4.005 5.330 -2.721 1.00 97.25 89 ALA A C 1
ATOM 650 O O . ALA A 1 89 ? -4.939 5.483 -1.934 1.00 97.25 89 ALA A O 1
ATOM 651 N N . ALA A 1 90 ? -4.117 5.606 -4.021 1.00 97.69 90 ALA A N 1
ATOM 652 C CA . ALA A 1 90 ? -5.366 6.021 -4.650 1.00 97.69 90 ALA A CA 1
ATOM 653 C C . ALA A 1 90 ? -6.433 4.923 -4.537 1.00 97.69 90 ALA A C 1
ATOM 655 O O . ALA A 1 90 ? -7.520 5.186 -4.023 1.00 97.69 90 ALA A O 1
ATOM 656 N N . GLN A 1 91 ? -6.088 3.684 -4.891 1.00 98.12 91 GLN A N 1
ATOM 657 C CA . GLN A 1 91 ? -7.013 2.549 -4.820 1.00 98.12 91 GLN A CA 1
ATOM 658 C C . GLN A 1 91 ? -7.457 2.235 -3.382 1.00 98.12 91 GLN A C 1
ATOM 660 O O . GLN A 1 91 ? -8.633 1.972 -3.136 1.00 98.12 91 GLN A O 1
ATOM 665 N N . ILE A 1 92 ? -6.549 2.328 -2.402 1.00 97.56 92 ILE A N 1
ATOM 666 C CA . ILE A 1 92 ? -6.901 2.161 -0.980 1.00 97.56 92 ILE A CA 1
ATOM 667 C C . ILE A 1 92 ? -7.866 3.255 -0.508 1.00 97.56 92 ILE A C 1
ATOM 669 O O . ILE A 1 92 ? -8.799 2.962 0.239 1.00 97.56 92 ILE A O 1
ATOM 673 N N . ARG A 1 93 ? -7.648 4.517 -0.905 1.00 96.50 93 ARG A N 1
ATOM 674 C CA . ARG A 1 93 ? -8.544 5.626 -0.531 1.00 96.50 93 ARG A CA 1
ATOM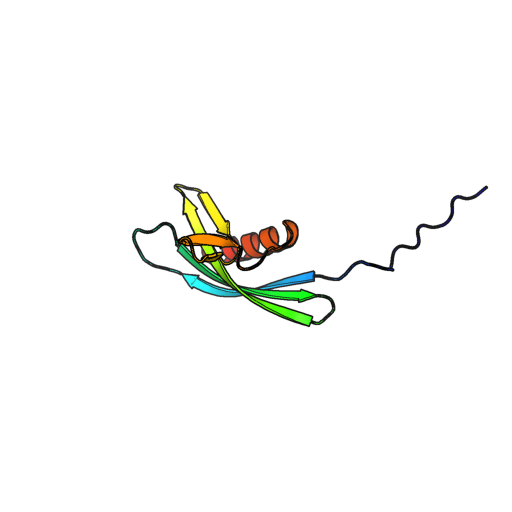 675 C C . ARG A 1 93 ? -9.943 5.421 -1.099 1.00 96.50 93 ARG A C 1
ATOM 677 O O . ARG A 1 93 ? -10.902 5.588 -0.354 1.00 96.50 93 ARG A O 1
ATOM 684 N N . GLU A 1 94 ? -10.034 5.025 -2.366 1.00 96.31 94 GLU A N 1
ATOM 685 C CA . GLU A 1 94 ? -11.302 4.714 -3.030 1.00 96.31 94 GLU A CA 1
ATOM 686 C C . GLU A 1 94 ? -12.042 3.580 -2.302 1.00 96.31 94 GLU A C 1
ATOM 688 O O . GLU A 1 94 ? -13.190 3.740 -1.896 1.00 96.31 94 GLU A O 1
ATOM 693 N N . ALA A 1 95 ? -11.357 2.470 -2.009 1.00 95.44 95 ALA A N 1
ATOM 694 C CA . ALA A 1 95 ? -11.945 1.322 -1.310 1.00 95.44 95 ALA A CA 1
ATOM 695 C C . ALA A 1 95 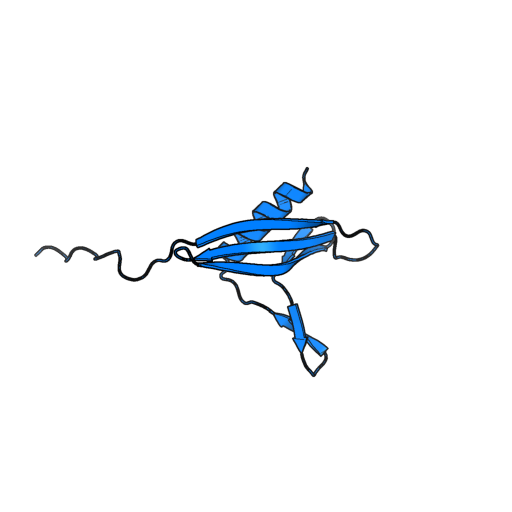? -12.366 1.619 0.148 1.00 95.44 95 ALA A C 1
ATOM 697 O O . ALA A 1 95 ? -13.209 0.927 0.726 1.00 95.44 95 ALA A O 1
ATOM 698 N N . LEU A 1 96 ? -11.772 2.633 0.782 1.00 93.62 96 LEU A N 1
ATOM 699 C CA . LEU A 1 96 ? -12.153 3.086 2.124 1.00 93.62 96 LEU A CA 1
ATOM 700 C C . LEU A 1 96 ? -13.297 4.106 2.124 1.00 93.62 96 LEU A C 1
ATOM 702 O O . LEU A 1 96 ? -13.887 4.323 3.182 1.00 93.62 96 LEU A O 1
ATOM 706 N N . ALA A 1 97 ? -13.587 4.739 0.986 1.00 89.81 97 ALA A N 1
ATOM 707 C CA . ALA A 1 97 ? -14.696 5.680 0.847 1.00 89.81 97 ALA A CA 1
ATOM 708 C C . ALA A 1 97 ? -16.054 4.985 0.635 1.00 89.81 97 ALA A C 1
ATOM 710 O O . ALA A 1 97 ? -17.089 5.610 0.864 1.00 89.81 97 ALA A O 1
ATOM 711 N N . GLN A 1 98 ? -16.036 3.716 0.214 1.00 76.94 98 GLN A N 1
ATOM 712 C CA . GLN A 1 98 ? -17.207 2.843 0.047 1.00 76.94 98 GLN A CA 1
ATOM 713 C C . GLN A 1 98 ? -17.697 2.269 1.384 1.00 76.94 98 GLN A C 1
ATOM 715 O O . GLN A 1 98 ? -18.922 2.079 1.526 1.00 76.94 98 GLN A O 1
#

pLDDT: mean 89.71, std 13.93, range [45.09, 98.19]

Foldseek 3Di:
DDDDDPPPDDDDWDKDKDFPDWAADDDPAQFGIWTWMWIATNNDTDIQGGWTWGDDPPDTDIHGDWDADPVRDTDHPDDDPPVRSVVVVVNNVVVVVD

Radius of gyration: 17.53 Å; chains: 1; bounding box: 39×29×60 Å

Sequence (98 aa):
MSAPAIADDAGRALVNVTVVTLLRVDGPGRLVALANAEIEIDGVPILVQGVRALRSGAVLTVEAPQFRDRDGRWCPGVVLPDPVLAEIAAQIREALAQ